Protein AF-A0AAV9DKA7-F1 (afdb_monomer)

Radius of gyration: 12.17 Å; Cα contacts (8 Å, |Δi|>4): 48; chains: 1; bounding box: 36×23×34 Å

Foldseek 3Di:
DPLCVLLVHDPPDDLVSSVVSLLVLCVVLPCVVVVPDPVSVVSNVSSVVSNVVPDDPPPDPPVVSVVSPPPDD

Mean predicted aligned error: 7.75 Å

Solvent-accessible surface area (backbone atoms only — not comparable to full-atom values): 4555 Å² total; per-residue (Å²): 134,62,41,38,67,65,43,73,44,58,94,83,55,48,72,68,54,51,52,52,36,42,54,54,48,48,68,73,34,32,48,92,84,36,80,90,38,76,64,25,56,56,50,42,50,52,42,52,52,35,57,56,73,73,47,69,93,80,72,73,77,55,58,87,74,62,66,59,88,76,82,85,129

InterPro domains:
  IPR001623 DnaJ domain [PF00226] (2-52)
  IPR001623 DnaJ domain [PR00625] (4-22)
  IPR001623 DnaJ domain [PR00625] (22-37)
  IPR001623 DnaJ domain [PR00625] (39-59)
  IPR001623 DnaJ domain [PS50076] (2-73)
  IPR001623 DnaJ domain [SM00271] (1-70)
  IPR001623 DnaJ domain [cd06257] (2-52)
  IPR036869 Chaperone J-domain superfamily [G3DSA:1.10.287.11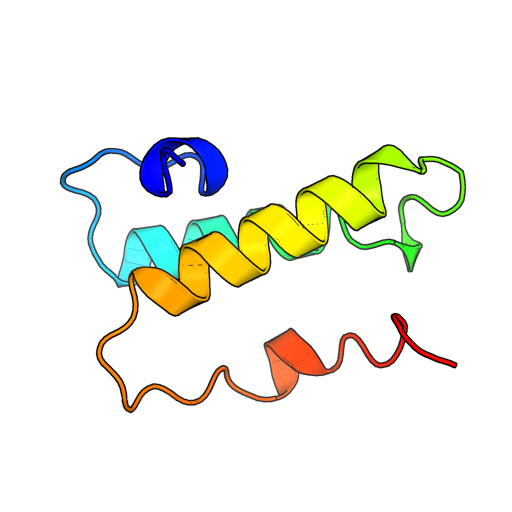0] (1-53)
  IPR036869 Chaperone J-domain superfamily [SSF46565] (1-52)

Organism: Acorus calamus (NCBI:txid4465)

Nearest PDB structures (foldseek):
  5nro-assembly1_B  TM=8.772E-01  e=1.418E-03  Escherichia coli
  2dn9-assembly1_A  TM=9.820E-01  e=6.866E-03  Homo sapiens
  7x89-assembly1_A  TM=9.148E-01  e=5.436E-03  Homo sapiens
  2ctw-assembly1_A  TM=9.181E-01  e=6.109E-03  Mus musculus
  2ctq-assembly1_A  TM=8.760E-01  e=1.232E-02  Homo sapiens

Structure (mmCIF, N/CA/C/O backbone):
data_AF-A0AAV9DKA7-F1
#
_entry.id   AF-A0AAV9DKA7-F1
#
loop_
_atom_site.group_PDB
_atom_site.id
_atom_site.type_symbol
_atom_site.label_atom_id
_atom_site.label_alt_id
_atom_site.label_comp_id
_atom_site.label_asym_id
_atom_site.label_entity_id
_atom_site.label_seq_id
_atom_site.pdbx_PDB_ins_code
_atom_site.Cartn_x
_atom_site.Cartn_y
_atom_site.Cartn_z
_atom_site.occupancy
_atom_site.B_iso_or_equiv
_atom_site.auth_seq_id
_atom_site.auth_comp_id
_atom_site.auth_asym_id
_atom_site.auth_atom_id
_atom_site.pdbx_PDB_model_num
ATOM 1 N N . MET A 1 1 ? 0.084 11.783 -1.858 1.00 61.47 1 MET A N 1
ATOM 2 C CA . MET A 1 1 ? -0.162 10.534 -2.603 1.00 61.47 1 MET A CA 1
ATOM 3 C C . MET A 1 1 ? -1.474 9.944 -2.130 1.00 61.47 1 MET A C 1
ATOM 5 O O . MET A 1 1 ? -1.906 10.283 -1.039 1.00 61.47 1 MET A O 1
ATOM 9 N N . ASP A 1 2 ? -2.124 9.137 -2.960 1.00 81.88 2 ASP A N 1
ATOM 10 C CA . ASP A 1 2 ? -3.377 8.468 -2.605 1.00 81.88 2 ASP A CA 1
ATOM 11 C C . ASP A 1 2 ? -3.059 6.993 -2.318 1.00 81.88 2 ASP A C 1
ATOM 13 O O . ASP A 1 2 ? -2.932 6.188 -3.243 1.00 81.88 2 ASP A O 1
ATOM 17 N N . TYR A 1 3 ? -2.791 6.674 -1.048 1.00 82.12 3 TYR A N 1
ATOM 18 C CA . TYR A 1 3 ? -2.268 5.370 -0.624 1.00 82.12 3 TYR A CA 1
ATOM 19 C C . TYR A 1 3 ? -3.249 4.232 -0.905 1.00 82.12 3 TYR A C 1
ATOM 21 O O . TYR A 1 3 ? -2.849 3.203 -1.448 1.00 82.12 3 TYR A O 1
ATOM 29 N N . TYR A 1 4 ? -4.541 4.462 -0.662 1.00 85.38 4 TYR A N 1
ATOM 30 C CA . TYR A 1 4 ? -5.615 3.524 -0.992 1.00 85.38 4 TYR A CA 1
ATOM 31 C C . TYR A 1 4 ? -5.621 3.195 -2.488 1.00 85.38 4 TYR A C 1
ATOM 33 O O . TYR A 1 4 ? -5.668 2.033 -2.888 1.00 85.38 4 TYR A O 1
ATOM 41 N N . LYS A 1 5 ? -5.429 4.210 -3.338 1.00 87.75 5 LYS A N 1
ATOM 42 C CA . LYS A 1 5 ? -5.333 4.021 -4.788 1.00 87.75 5 LYS A CA 1
ATOM 43 C C . LYS A 1 5 ? -4.081 3.252 -5.220 1.00 87.75 5 LYS A C 1
ATOM 45 O O . LYS A 1 5 ? -4.158 2.466 -6.163 1.00 87.75 5 LYS A O 1
ATOM 50 N N . ILE A 1 6 ? -2.939 3.470 -4.565 1.00 88.75 6 ILE A N 1
ATOM 51 C CA . ILE A 1 6 ? -1.688 2.736 -4.838 1.00 88.75 6 ILE A CA 1
ATOM 52 C C . ILE A 1 6 ? -1.834 1.264 -4.444 1.00 88.75 6 ILE A C 1
ATOM 54 O O . ILE A 1 6 ? -1.420 0.379 -5.194 1.00 88.75 6 ILE A O 1
ATOM 58 N N . LEU A 1 7 ? -2.463 1.016 -3.297 1.00 88.50 7 LEU A N 1
ATOM 59 C CA . LEU A 1 7 ? -2.735 -0.312 -2.760 1.00 88.50 7 LEU A CA 1
ATOM 60 C C . LEU A 1 7 ? -3.929 -1.000 -3.440 1.00 88.50 7 LEU A C 1
ATOM 62 O O . LEU A 1 7 ? -4.207 -2.155 -3.141 1.00 88.50 7 LEU A O 1
ATOM 66 N N . GLU A 1 8 ? -4.589 -0.336 -4.396 1.00 91.31 8 GLU A N 1
ATOM 67 C CA . GLU A 1 8 ? -5.780 -0.832 -5.097 1.00 91.31 8 GLU A CA 1
ATOM 68 C C . GLU A 1 8 ? -6.900 -1.261 -4.124 1.00 91.31 8 GLU A C 1
ATOM 70 O O . GLU A 1 8 ? -7.547 -2.291 -4.319 1.00 91.31 8 GLU A O 1
ATOM 75 N N . VAL A 1 9 ? -7.121 -0.470 -3.073 1.00 90.88 9 VAL A N 1
ATOM 76 C CA . VAL A 1 9 ? -8.161 -0.682 -2.058 1.00 90.88 9 VAL A CA 1
ATOM 77 C C . VAL A 1 9 ? -9.066 0.542 -1.926 1.00 90.88 9 VAL A C 1
ATOM 79 O O . VAL A 1 9 ? -8.688 1.653 -2.303 1.00 90.88 9 VAL A O 1
ATOM 82 N N . ASP A 1 10 ? -10.265 0.340 -1.385 1.00 90.50 10 ASP A N 1
ATOM 83 C CA . ASP A 1 10 ? -11.158 1.434 -1.009 1.00 90.50 10 ASP A CA 1
ATOM 84 C C . ASP A 1 10 ? -10.663 2.162 0.253 1.00 90.50 10 ASP A C 1
ATOM 86 O O . ASP A 1 10 ? -9.897 1.630 1.055 1.00 90.50 10 ASP A O 1
ATOM 90 N N . TYR A 1 11 ? -11.122 3.397 0.443 1.00 86.88 11 TYR A N 1
ATOM 91 C CA . TYR A 1 11 ? -10.789 4.247 1.598 1.00 86.88 11 TYR A CA 1
ATOM 92 C C . TYR A 1 11 ? -11.358 3.730 2.930 1.00 86.88 11 TYR A C 1
ATOM 94 O O . TYR A 1 11 ? -10.930 4.178 3.990 1.00 86.88 11 TYR A O 1
ATOM 102 N N . ASP A 1 12 ? -12.332 2.819 2.890 1.00 88.25 12 ASP A N 1
ATOM 103 C CA . ASP A 1 12 ? -12.883 2.115 4.054 1.00 88.25 12 ASP A CA 1
ATOM 104 C C . ASP A 1 12 ? -12.302 0.700 4.221 1.00 88.25 12 ASP A C 1
ATOM 106 O O . ASP A 1 12 ? -12.794 -0.084 5.039 1.00 88.25 12 ASP A O 1
ATOM 110 N N . ALA A 1 13 ? -11.261 0.357 3.455 1.00 87.88 13 ALA A N 1
ATOM 111 C CA . ALA A 1 13 ? -10.634 -0.949 3.524 1.00 87.88 13 ALA A CA 1
ATOM 112 C C . ALA A 1 13 ? -10.072 -1.235 4.920 1.00 87.88 13 ALA A C 1
ATOM 114 O O . ALA A 1 13 ? -9.455 -0.396 5.574 1.00 87.88 13 ALA A O 1
ATOM 115 N N . THR A 1 14 ? -10.265 -2.473 5.366 1.00 88.19 14 THR A N 1
ATOM 116 C CA . THR A 1 14 ? -9.707 -2.958 6.627 1.00 88.19 14 THR A CA 1
ATOM 117 C C . THR A 1 14 ? -8.212 -3.239 6.491 1.00 88.19 14 THR A C 1
ATOM 119 O O . THR A 1 14 ? -7.732 -3.570 5.405 1.00 88.19 14 THR A O 1
ATOM 122 N N . GLU A 1 15 ? -7.483 -3.224 7.609 1.00 84.19 15 GLU A N 1
ATOM 123 C CA . GLU A 1 15 ? -6.055 -3.584 7.653 1.00 84.19 15 GLU A CA 1
ATOM 124 C C . GLU A 1 15 ? -5.768 -4.951 6.998 1.00 84.19 15 GLU A C 1
ATOM 126 O O . GLU A 1 15 ? -4.746 -5.141 6.339 1.00 84.19 15 GLU A O 1
ATOM 131 N N . GLU A 1 16 ? -6.691 -5.913 7.126 1.00 85.25 16 GLU A N 1
ATOM 132 C CA . GLU A 1 16 ? -6.594 -7.221 6.465 1.00 85.25 16 GLU A CA 1
ATOM 133 C C . GLU A 1 16 ? -6.658 -7.102 4.934 1.00 85.25 16 GLU A C 1
ATOM 135 O O . GLU A 1 16 ? -5.863 -7.724 4.223 1.00 85.25 16 GLU A O 1
ATOM 140 N N . THR A 1 17 ? -7.564 -6.266 4.425 1.00 88.06 17 THR A N 1
ATOM 141 C CA . THR A 1 17 ? -7.736 -6.005 2.988 1.00 88.06 17 THR A CA 1
ATOM 142 C C . THR A 1 17 ? -6.517 -5.295 2.408 1.00 88.06 17 THR A C 1
ATOM 144 O O . THR A 1 17 ? -6.033 -5.666 1.334 1.00 88.06 17 THR A O 1
ATOM 147 N N . ILE A 1 18 ? -5.996 -4.313 3.145 1.00 87.19 18 ILE A N 1
ATOM 148 C CA . ILE A 1 18 ? -4.780 -3.570 2.818 1.00 87.19 18 ILE A CA 1
ATOM 149 C C . ILE A 1 18 ? -3.579 -4.518 2.753 1.00 87.19 18 ILE A C 1
ATOM 151 O O . ILE A 1 18 ? -2.903 -4.579 1.725 1.00 87.19 18 ILE A O 1
ATOM 155 N N . ARG A 1 19 ? -3.369 -5.350 3.782 1.00 84.38 19 ARG A N 1
ATOM 156 C CA . ARG A 1 19 ? -2.300 -6.361 3.802 1.00 84.38 19 ARG A CA 1
ATOM 157 C C . ARG A 1 19 ? -2.427 -7.352 2.643 1.00 84.38 19 ARG A C 1
ATOM 159 O O . ARG A 1 19 ? -1.432 -7.667 1.992 1.00 84.38 19 A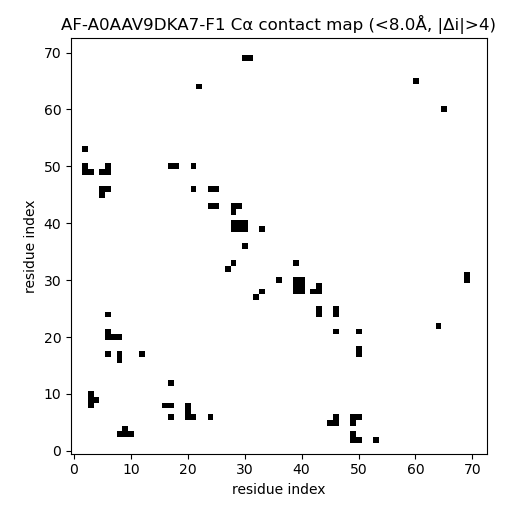RG A O 1
ATOM 166 N N . SER A 1 20 ? -3.631 -7.855 2.374 1.00 86.50 20 SER A N 1
ATOM 167 C CA . SER A 1 20 ? -3.862 -8.835 1.307 1.00 86.50 20 SER A CA 1
ATOM 168 C C . SER A 1 20 ? -3.552 -8.261 -0.080 1.00 86.50 20 SER A C 1
ATOM 170 O O . SER A 1 20 ? -2.839 -8.885 -0.874 1.00 86.50 20 SER A O 1
ATOM 172 N N . ASN A 1 21 ? -4.018 -7.040 -0.368 1.00 89.81 21 ASN A N 1
ATOM 173 C CA . ASN A 1 21 ? -3.730 -6.385 -1.642 1.00 89.81 21 ASN A CA 1
ATOM 174 C C . ASN A 1 21 ? -2.267 -5.985 -1.778 1.00 89.81 21 ASN A C 1
ATOM 176 O O . ASN A 1 21 ? -1.691 -6.186 -2.846 1.00 89.81 21 ASN A O 1
ATOM 180 N N . TYR A 1 22 ? -1.650 -5.504 -0.704 1.00 86.44 22 TYR A N 1
ATOM 181 C CA . TYR A 1 22 ? -0.223 -5.231 -0.672 1.00 86.44 22 TYR A CA 1
ATOM 182 C C . TYR A 1 22 ? 0.596 -6.474 -1.075 1.00 86.44 22 TYR A C 1
ATOM 184 O O . TYR A 1 22 ? 1.403 -6.396 -2.000 1.00 86.44 22 TYR A O 1
ATOM 192 N N . ILE A 1 23 ? 0.319 -7.650 -0.491 1.00 85.75 23 ILE A N 1
ATOM 193 C CA . ILE A 1 23 ? 0.992 -8.915 -0.852 1.00 85.75 23 ILE A CA 1
ATOM 194 C C . ILE A 1 23 ? 0.774 -9.254 -2.332 1.00 85.75 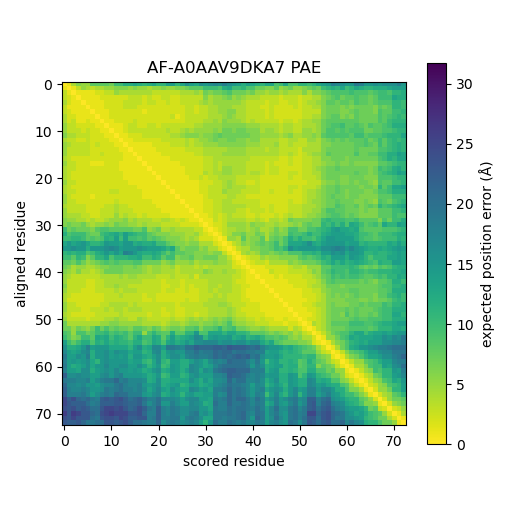23 ILE A C 1
ATOM 196 O O . ILE A 1 23 ? 1.710 -9.612 -3.053 1.00 85.75 23 ILE A O 1
ATOM 200 N N . ARG A 1 24 ? -0.465 -9.118 -2.816 1.00 87.38 24 ARG A N 1
ATOM 201 C CA . ARG A 1 24 ? -0.817 -9.375 -4.220 1.00 87.38 24 ARG A CA 1
ATOM 202 C C . ARG A 1 24 ? -0.043 -8.461 -5.174 1.00 87.38 24 ARG A C 1
ATOM 204 O O . ARG A 1 24 ? 0.430 -8.919 -6.216 1.00 87.38 24 ARG A O 1
ATOM 211 N N . LEU A 1 25 ? 0.078 -7.182 -4.833 1.00 87.25 25 LEU A N 1
ATOM 212 C CA . LEU A 1 25 ? 0.777 -6.177 -5.627 1.00 87.25 25 LEU A CA 1
ATOM 213 C C . LEU A 1 25 ? 2.293 -6.368 -5.588 1.00 87.25 25 LEU A C 1
ATOM 215 O O . LEU A 1 25 ? 2.920 -6.330 -6.646 1.00 87.25 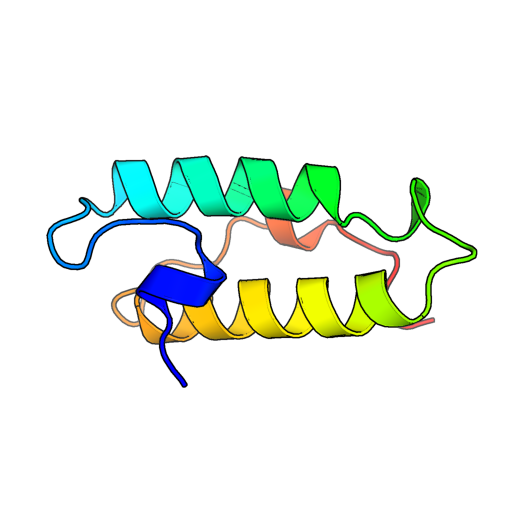25 LEU A O 1
ATOM 219 N N . ALA A 1 26 ? 2.858 -6.665 -4.419 1.00 81.94 26 ALA A N 1
ATOM 220 C CA . ALA A 1 26 ? 4.270 -6.986 -4.245 1.00 81.94 26 ALA A CA 1
ATOM 221 C C . ALA A 1 26 ? 4.689 -8.176 -5.125 1.00 81.94 26 ALA A C 1
ATOM 223 O O . ALA A 1 26 ? 5.679 -8.099 -5.847 1.00 81.94 26 ALA A O 1
ATOM 224 N N . LEU A 1 27 ? 3.883 -9.244 -5.171 1.00 82.62 27 LEU A N 1
ATOM 225 C CA . LEU A 1 27 ? 4.133 -10.401 -6.041 1.00 82.62 27 LEU A CA 1
ATOM 226 C C . LEU A 1 27 ? 3.956 -10.090 -7.538 1.00 82.62 27 LE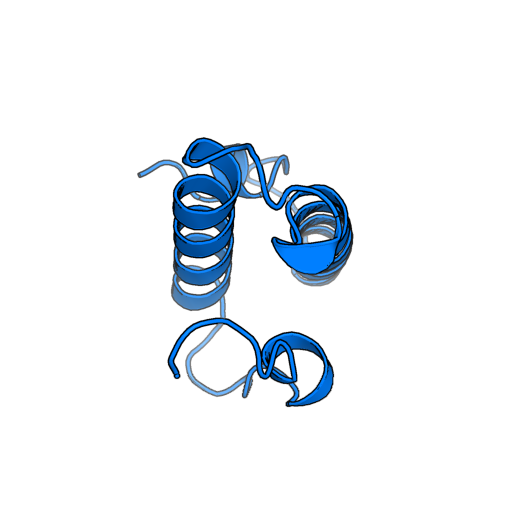U A C 1
ATOM 228 O O . LEU A 1 27 ? 4.637 -10.679 -8.380 1.00 82.62 27 LEU A O 1
ATOM 232 N N . LYS A 1 28 ? 3.030 -9.188 -7.886 1.00 83.50 28 LYS A N 1
ATOM 233 C CA . LYS A 1 28 ? 2.734 -8.780 -9.274 1.00 83.50 28 LYS A CA 1
ATOM 234 C C . LYS A 1 28 ? 3.829 -7.894 -9.871 1.00 83.50 28 LYS A C 1
ATOM 236 O O . LYS A 1 28 ? 4.101 -7.993 -11.073 1.00 83.50 28 LYS A O 1
ATOM 241 N N . TRP A 1 29 ? 4.404 -7.028 -9.043 1.00 83.50 29 TRP A N 1
ATOM 242 C CA . TRP A 1 29 ? 5.440 -6.061 -9.406 1.00 83.50 29 TRP A CA 1
ATOM 243 C C . TRP A 1 29 ? 6.840 -6.487 -8.961 1.00 83.50 29 TRP A C 1
ATOM 245 O O . TRP A 1 29 ? 7.772 -5.699 -9.067 1.00 83.50 29 TRP A O 1
ATOM 255 N N . HIS A 1 30 ? 7.003 -7.732 -8.507 1.00 76.75 30 HIS A N 1
ATOM 256 C CA . HIS A 1 30 ? 8.292 -8.248 -8.074 1.00 76.75 30 HIS A CA 1
ATOM 257 C C . HIS A 1 30 ? 9.335 -8.132 -9.205 1.00 76.75 30 HIS A C 1
ATOM 259 O O . HIS A 1 30 ? 9.100 -8.678 -10.293 1.00 76.75 30 HIS A O 1
ATOM 265 N N . PRO A 1 31 ? 10.493 -7.486 -8.966 1.00 71.56 31 PRO A N 1
ATOM 266 C CA . PRO A 1 31 ? 11.486 -7.210 -10.004 1.00 71.56 31 PRO A CA 1
ATOM 267 C C . PRO A 1 31 ? 12.042 -8.493 -10.627 1.00 71.56 31 PRO A C 1
ATOM 269 O O . PRO A 1 31 ? 12.284 -8.531 -11.827 1.00 71.56 31 PRO A O 1
ATOM 272 N N . ASP A 1 32 ? 12.123 -9.598 -9.873 1.00 73.56 32 ASP A N 1
ATOM 273 C CA . ASP A 1 32 ? 12.557 -10.890 -10.430 1.00 73.56 32 ASP A CA 1
ATOM 274 C C . ASP A 1 32 ? 11.650 -11.406 -11.565 1.00 73.56 32 ASP A C 1
ATOM 276 O O . ASP A 1 32 ? 12.130 -12.052 -12.495 1.00 73.56 32 ASP A O 1
ATOM 280 N N . LYS A 1 33 ? 10.352 -11.066 -11.545 1.00 69.00 33 LYS A N 1
ATOM 281 C CA . LYS A 1 33 ? 9.401 -11.420 -12.613 1.00 69.00 33 LYS A CA 1
ATOM 282 C C . LYS A 1 33 ? 9.281 -10.349 -13.698 1.00 69.00 33 LYS A C 1
ATOM 284 O O . LYS A 1 33 ? 8.654 -10.612 -14.723 1.00 69.00 33 LYS A O 1
ATOM 289 N N . ARG A 1 34 ? 9.842 -9.156 -13.475 1.00 71.38 34 ARG A N 1
ATOM 290 C CA . ARG A 1 34 ? 9.751 -7.983 -14.359 1.00 71.38 34 ARG A CA 1
ATOM 291 C C . ARG A 1 34 ? 11.103 -7.275 -14.494 1.00 71.38 34 ARG A C 1
ATOM 293 O O . ARG A 1 34 ? 11.192 -6.065 -14.317 1.00 71.38 34 ARG A O 1
ATOM 300 N N . LYS A 1 35 ? 12.152 -8.040 -14.813 1.00 65.88 35 LYS A N 1
ATOM 301 C CA . LYS A 1 35 ? 13.535 -7.537 -14.927 1.00 65.88 35 LYS A CA 1
ATOM 302 C C . LYS A 1 35 ? 13.719 -6.482 -16.025 1.00 65.88 35 LYS A C 1
ATOM 304 O O . LYS A 1 35 ? 14.653 -5.698 -15.943 1.00 65.88 35 LYS A O 1
ATOM 309 N N . ASP A 1 36 ? 12.821 -6.446 -17.008 1.00 68.12 36 ASP A N 1
ATOM 310 C CA . ASP A 1 36 ? 12.874 -5.534 -18.158 1.00 68.12 36 ASP A CA 1
ATOM 311 C C . ASP A 1 36 ? 11.929 -4.321 -18.033 1.00 68.12 36 ASP A C 1
ATOM 313 O O . ASP A 1 36 ? 11.773 -3.555 -18.982 1.00 68.12 36 ASP A O 1
ATOM 317 N N . GLU A 1 37 ? 11.257 -4.150 -16.890 1.00 72.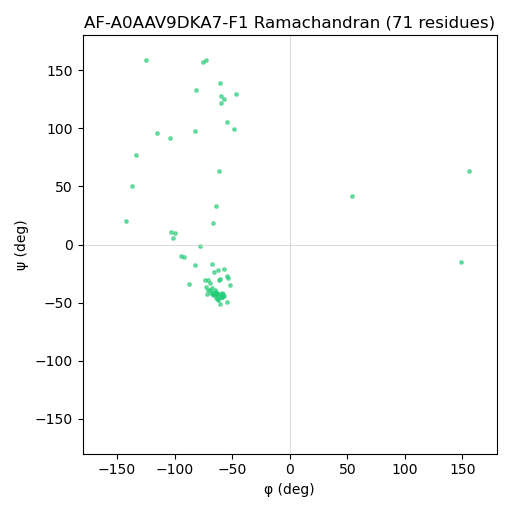69 37 GLU A N 1
ATOM 318 C CA . GLU A 1 37 ? 10.308 -3.056 -16.666 1.00 72.69 37 GLU A CA 1
ATOM 319 C C . GLU A 1 37 ? 10.828 -2.122 -15.563 1.00 72.69 37 GLU A C 1
ATOM 321 O O . GLU A 1 37 ? 10.587 -2.349 -14.379 1.00 72.69 37 GLU A O 1
ATOM 326 N N . ASP A 1 38 ? 11.497 -1.026 -15.940 1.00 72.00 38 ASP A N 1
ATOM 327 C CA . ASP A 1 38 ? 11.936 0.026 -15.001 1.00 72.00 38 ASP A CA 1
ATOM 328 C C . ASP A 1 38 ? 10.779 0.571 -14.138 1.00 72.00 38 ASP A C 1
ATOM 330 O O . ASP A 1 38 ? 10.957 0.968 -12.983 1.00 72.00 38 ASP A O 1
ATOM 334 N N . SER A 1 39 ? 9.552 0.534 -14.669 1.00 78.44 39 SER A N 1
ATOM 335 C CA . SER A 1 39 ? 8.330 0.892 -13.947 1.00 78.44 39 SER A CA 1
ATOM 336 C C . SER A 1 39 ? 7.998 -0.047 -12.787 1.00 78.44 39 SER A C 1
ATOM 338 O O . SER A 1 39 ? 7.301 0.384 -11.868 1.00 78.44 39 SER A O 1
ATOM 340 N N . ALA A 1 40 ? 8.472 -1.298 -12.794 1.00 75.94 40 ALA A N 1
ATOM 341 C CA . ALA A 1 40 ? 8.201 -2.265 -11.732 1.00 75.94 40 ALA A CA 1
ATOM 342 C C . ALA A 1 40 ? 8.886 -1.870 -10.421 1.00 75.94 40 ALA A C 1
ATOM 344 O O . ALA A 1 40 ? 8.243 -1.901 -9.374 1.00 75.94 40 ALA A O 1
ATOM 345 N N . THR A 1 41 ? 10.135 -1.402 -10.485 1.00 76.94 41 THR A N 1
ATOM 346 C CA . THR A 1 41 ? 10.878 -0.906 -9.317 1.00 76.94 41 THR A CA 1
ATOM 347 C C . THR A 1 41 ? 10.200 0.317 -8.703 1.00 76.94 41 THR A C 1
ATOM 349 O O . THR A 1 41 ? 9.963 0.342 -7.496 1.00 76.94 41 THR A O 1
ATOM 352 N N . SER A 1 42 ? 9.811 1.298 -9.528 1.00 82.56 42 SER A N 1
ATOM 353 C CA . SER A 1 42 ? 9.103 2.497 -9.050 1.00 82.56 42 SER A CA 1
ATOM 354 C C . SER A 1 42 ? 7.742 2.145 -8.441 1.00 82.56 42 SER A C 1
ATOM 356 O O . SER A 1 42 ? 7.423 2.606 -7.351 1.00 82.56 42 SER A O 1
ATOM 358 N N . ARG A 1 43 ? 6.962 1.269 -9.095 1.00 83.44 43 ARG A N 1
ATOM 359 C CA . ARG A 1 43 ? 5.683 0.770 -8.560 1.00 83.44 43 ARG A CA 1
ATOM 360 C C . ARG A 1 43 ? 5.872 0.072 -7.219 1.00 83.44 43 ARG A C 1
ATOM 362 O O . ARG A 1 43 ? 5.082 0.291 -6.309 1.00 83.44 43 ARG A O 1
ATOM 369 N N . PHE A 1 44 ? 6.886 -0.780 -7.105 1.00 82.38 44 PHE A N 1
ATOM 370 C CA . PHE A 1 44 ? 7.159 -1.531 -5.886 1.00 82.38 44 PHE A CA 1
ATOM 371 C C . PHE A 1 44 ? 7.542 -0.609 -4.719 1.00 82.38 44 PHE A C 1
ATOM 373 O O . PHE A 1 44 ? 7.067 -0.808 -3.601 1.00 82.38 44 PHE A O 1
ATOM 380 N N . GLN A 1 45 ? 8.329 0.438 -4.985 1.00 81.62 45 GLN A N 1
ATOM 381 C CA . GLN A 1 45 ? 8.637 1.476 -3.999 1.00 81.62 45 GLN A CA 1
ATOM 382 C C . GLN A 1 45 ? 7.381 2.227 -3.540 1.00 81.62 45 GLN A C 1
ATOM 384 O O . GLN A 1 45 ? 7.157 2.319 -2.334 1.00 81.62 45 GLN A O 1
ATOM 389 N N . ASP A 1 46 ? 6.526 2.667 -4.468 1.00 85.94 46 ASP A N 1
A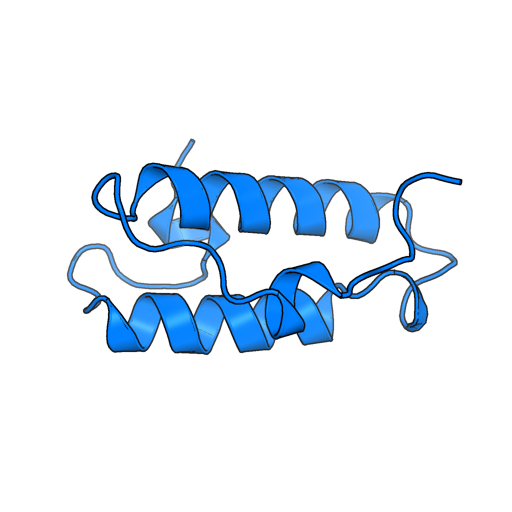TOM 390 C CA . ASP A 1 46 ? 5.272 3.355 -4.131 1.00 85.94 46 ASP A CA 1
ATOM 391 C C . ASP A 1 46 ? 4.354 2.477 -3.261 1.00 85.94 46 ASP A C 1
ATOM 393 O O . ASP A 1 46 ? 3.764 2.950 -2.292 1.00 85.94 46 ASP A O 1
ATOM 397 N N . ILE A 1 47 ? 4.245 1.181 -3.584 1.00 85.25 47 ILE A N 1
ATOM 398 C CA . ILE A 1 47 ? 3.438 0.205 -2.830 1.00 85.25 47 ILE A CA 1
ATOM 399 C C . ILE A 1 47 ? 3.975 0.025 -1.402 1.00 85.25 47 ILE A C 1
ATOM 401 O O . ILE A 1 47 ? 3.191 -0.037 -0.453 1.00 85.25 47 ILE A O 1
ATOM 405 N N . ASN A 1 48 ? 5.299 -0.037 -1.236 1.00 80.88 48 ASN A N 1
ATOM 406 C CA . ASN A 1 48 ? 5.936 -0.135 0.078 1.00 80.88 48 ASN A CA 1
ATOM 407 C C . ASN A 1 48 ? 5.739 1.126 0.916 1.00 80.88 48 ASN A C 1
ATOM 409 O O . ASN A 1 48 ? 5.441 1.025 2.105 1.00 80.88 48 ASN A O 1
ATOM 413 N N . GLU A 1 49 ? 5.890 2.301 0.308 1.00 83.75 49 GLU A N 1
ATOM 414 C CA . GLU A 1 49 ? 5.676 3.570 1.000 1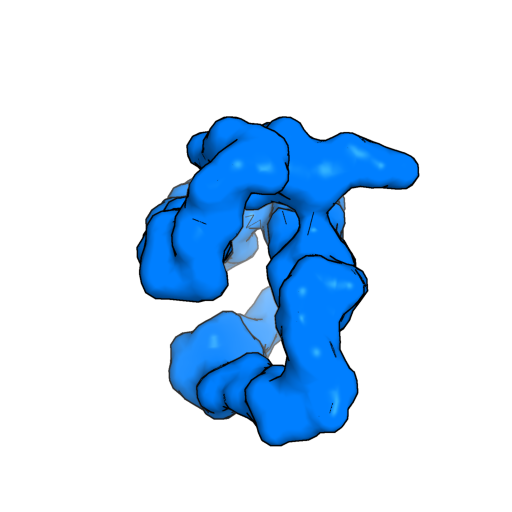.00 83.75 49 GLU A CA 1
ATOM 415 C C . GLU A 1 49 ? 4.212 3.719 1.430 1.00 83.75 49 GLU A C 1
ATOM 417 O O . GLU A 1 49 ? 3.945 4.063 2.580 1.00 83.75 49 GLU A O 1
ATOM 422 N N . ALA A 1 50 ? 3.271 3.352 0.555 1.00 85.19 50 ALA A N 1
ATOM 423 C CA . ALA A 1 50 ? 1.846 3.399 0.855 1.00 85.19 50 ALA A CA 1
ATOM 424 C C . ALA A 1 50 ? 1.438 2.486 2.013 1.00 85.19 50 ALA A C 1
ATOM 426 O O . ALA A 1 50 ? 0.666 2.892 2.876 1.00 85.19 50 ALA A O 1
ATOM 427 N N . TYR A 1 51 ? 1.974 1.267 2.059 1.00 81.75 51 TYR A N 1
ATOM 428 C CA . TYR A 1 51 ? 1.687 0.339 3.151 1.00 81.75 51 TYR A CA 1
ATOM 429 C C . TYR A 1 51 ? 2.350 0.762 4.470 1.00 81.75 51 TYR A C 1
ATOM 431 O O . TYR A 1 51 ? 1.810 0.505 5.540 1.00 81.75 51 TYR A O 1
ATOM 439 N N . LYS A 1 52 ? 3.507 1.433 4.413 1.00 79.50 52 LYS A N 1
ATOM 440 C CA . LYS A 1 52 ? 4.210 1.921 5.605 1.00 79.50 52 LYS A CA 1
ATOM 441 C C . LYS A 1 52 ? 3.493 3.091 6.283 1.00 79.50 52 LYS A C 1
ATOM 443 O O . LYS A 1 52 ? 3.504 3.144 7.508 1.00 79.50 52 LYS A O 1
ATOM 448 N N . ASP A 1 53 ? 2.924 4.014 5.510 1.00 77.25 53 ASP A N 1
ATOM 449 C CA . ASP A 1 53 ? 2.260 5.212 6.051 1.00 77.25 53 ASP A CA 1
ATOM 450 C C . ASP A 1 53 ? 0.897 4.888 6.695 1.00 77.25 53 ASP A C 1
ATOM 452 O O . ASP A 1 53 ? 0.509 5.518 7.675 1.00 77.25 53 ASP A O 1
ATOM 456 N N . ASP A 1 54 ? 0.204 3.860 6.189 1.00 71.00 54 ASP A N 1
ATOM 457 C CA . ASP A 1 54 ? -1.113 3.426 6.685 1.00 71.00 54 ASP A CA 1
ATOM 458 C C . ASP A 1 54 ? -1.028 2.520 7.937 1.00 71.0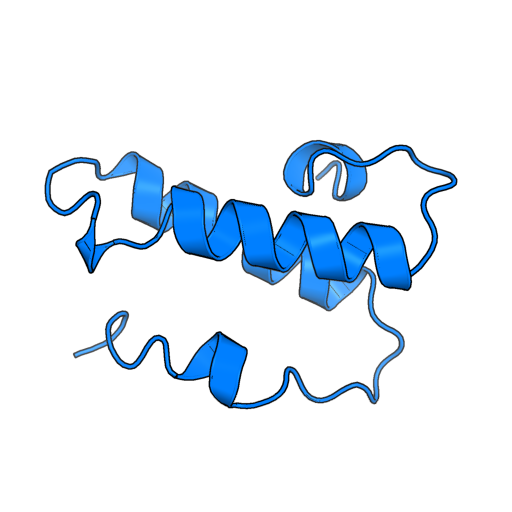0 54 ASP A C 1
ATOM 460 O O . ASP A 1 54 ? -1.996 2.384 8.686 1.00 71.00 54 ASP A O 1
ATOM 464 N N . LEU A 1 55 ? 0.140 1.929 8.229 1.00 66.44 55 LEU A N 1
ATOM 465 C CA . LEU A 1 55 ? 0.317 1.068 9.402 1.00 66.44 55 LEU A CA 1
ATOM 466 C C . LEU A 1 55 ? 0.558 1.877 10.692 1.00 66.44 55 LEU A C 1
ATOM 468 O O . LEU A 1 55 ? 1.458 2.722 10.737 1.00 66.44 55 LEU A O 1
ATOM 472 N N . PRO A 1 56 ? -0.142 1.566 11.804 1.00 58.06 56 PRO A N 1
ATOM 473 C CA . PRO A 1 56 ? 0.183 2.142 13.101 1.00 58.06 56 PRO A CA 1
ATOM 474 C C . PRO A 1 56 ? 1.622 1.766 13.471 1.00 58.06 56 PRO A C 1
ATOM 476 O O . PRO A 1 56 ? 2.012 0.596 13.426 1.00 58.06 56 PRO A O 1
ATOM 479 N N . THR A 1 57 ? 2.419 2.779 13.820 1.00 50.56 57 THR A N 1
ATOM 480 C CA . THR A 1 57 ? 3.843 2.669 14.168 1.00 50.56 57 THR A CA 1
ATOM 481 C C . THR A 1 57 ? 4.069 1.543 15.185 1.00 50.56 57 THR A C 1
ATOM 483 O O . THR A 1 57 ? 3.815 1.726 16.375 1.00 50.56 57 THR A O 1
ATOM 486 N N . GLY A 1 58 ? 4.500 0.364 14.730 1.00 52.81 58 GLY A N 1
ATOM 487 C CA . GLY A 1 58 ? 4.661 -0.812 15.595 1.00 52.81 58 GLY A CA 1
ATOM 488 C C . GLY A 1 58 ? 4.418 -2.162 14.922 1.00 52.81 58 GLY A C 1
ATOM 489 O O . GLY A 1 58 ? 4.844 -3.180 15.460 1.00 52.81 58 GLY A O 1
ATOM 490 N N . VAL A 1 59 ? 3.792 -2.197 13.742 1.00 51.09 59 VAL A N 1
ATOM 491 C CA . VAL A 1 59 ? 3.783 -3.407 12.908 1.00 51.09 59 VAL A CA 1
ATOM 492 C C . VAL A 1 59 ? 5.092 -3.446 12.126 1.00 51.09 59 VAL A C 1
ATOM 494 O O . VAL A 1 59 ? 5.237 -2.778 11.105 1.00 51.09 59 VAL A O 1
ATOM 497 N N . GLU A 1 60 ? 6.072 -4.205 12.618 1.00 52.97 60 GLU A N 1
ATOM 498 C CA . GLU A 1 60 ? 7.236 -4.542 11.802 1.00 52.97 60 GLU A CA 1
ATOM 499 C C . GLU A 1 60 ? 6.735 -5.295 10.570 1.00 52.97 60 GLU A C 1
ATOM 501 O O . GLU A 1 60 ? 6.041 -6.312 10.678 1.00 52.97 60 GLU A O 1
ATOM 506 N N . LEU A 1 61 ? 7.041 -4.758 9.389 1.00 55.31 61 LEU A N 1
ATOM 507 C CA . LEU A 1 61 ? 6.843 -5.459 8.132 1.00 55.31 61 LEU A CA 1
ATOM 508 C C . LEU A 1 61 ? 7.578 -6.790 8.260 1.00 55.31 61 LEU A C 1
ATOM 510 O O . LEU A 1 61 ? 8.805 -6.825 8.299 1.00 55.31 61 LEU A O 1
ATOM 514 N N . SER A 1 62 ? 6.810 -7.868 8.429 1.00 49.69 62 SER A N 1
ATOM 515 C CA . SER A 1 62 ? 7.342 -9.208 8.639 1.00 49.69 62 SER A CA 1
ATOM 516 C C . SER A 1 62 ? 8.440 -9.472 7.611 1.00 49.69 62 SER A C 1
ATOM 518 O O . SER A 1 62 ? 8.171 -9.259 6.423 1.00 49.69 62 SER A O 1
ATOM 520 N N . PRO A 1 63 ? 9.633 -9.937 8.026 1.00 50.25 63 PRO A N 1
ATOM 521 C CA . PRO A 1 63 ? 10.783 -10.052 7.141 1.00 50.25 63 PRO A CA 1
ATOM 522 C C . PRO A 1 63 ? 10.469 -10.863 5.888 1.00 50.25 63 PRO A C 1
ATOM 524 O O . PRO A 1 63 ? 10.936 -10.486 4.845 1.00 50.25 63 PRO A O 1
ATOM 527 N N . PHE A 1 64 ? 9.523 -11.806 5.894 1.00 47.16 64 PHE A N 1
ATOM 528 C CA . PHE A 1 64 ? 9.069 -12.522 4.687 1.00 47.16 64 PHE A CA 1
ATOM 529 C C . PHE A 1 64 ? 8.522 -11.661 3.532 1.00 47.16 64 PHE A C 1
ATOM 531 O O . PHE A 1 64 ? 8.445 -12.131 2.401 1.00 47.16 64 PHE A O 1
ATOM 538 N N . ILE A 1 65 ? 8.100 -10.431 3.810 1.00 52.56 65 ILE A N 1
ATOM 539 C CA . ILE A 1 65 ? 7.687 -9.454 2.800 1.00 52.56 65 ILE A CA 1
ATOM 540 C C . ILE A 1 65 ? 8.893 -8.643 2.294 1.00 52.56 65 ILE A C 1
ATOM 542 O O . ILE A 1 65 ? 8.915 -8.256 1.129 1.00 52.56 65 ILE A O 1
ATOM 546 N N . ILE A 1 66 ? 9.866 -8.384 3.178 1.00 49.62 66 ILE A N 1
ATOM 547 C CA . ILE A 1 66 ? 11.094 -7.604 2.937 1.00 49.62 66 ILE A CA 1
ATOM 548 C C . ILE A 1 66 ? 12.293 -8.496 2.542 1.00 49.62 66 ILE A C 1
ATOM 550 O O . ILE A 1 66 ? 13.262 -7.999 1.988 1.00 49.62 66 ILE A O 1
ATOM 554 N N . ASP A 1 67 ? 12.174 -9.820 2.649 1.00 45.75 67 ASP A N 1
ATOM 555 C CA . ASP A 1 67 ? 13.026 -10.867 2.058 1.00 45.75 67 ASP A CA 1
ATOM 556 C C . ASP A 1 67 ? 12.894 -10.881 0.516 1.00 45.75 67 ASP A C 1
ATOM 558 O O . ASP A 1 67 ? 13.283 -11.822 -0.172 1.00 45.75 67 ASP A O 1
ATOM 562 N N . VAL A 1 68 ? 12.388 -9.786 -0.059 1.00 47.22 68 VAL A N 1
ATOM 563 C CA . VAL A 1 68 ? 12.898 -9.201 -1.301 1.00 47.22 68 VAL A CA 1
ATOM 564 C C . VAL A 1 68 ? 14.356 -8.756 -1.124 1.00 47.22 68 VAL A C 1
ATOM 566 O O . VAL A 1 68 ? 14.684 -7.582 -1.285 1.00 47.22 68 VAL A O 1
ATOM 569 N N . ASP A 1 69 ? 15.245 -9.711 -0.860 1.00 45.66 69 ASP A N 1
ATOM 570 C CA . ASP A 1 69 ? 16.712 -9.583 -0.808 1.00 45.66 69 ASP A CA 1
ATOM 571 C C . ASP A 1 69 ? 17.320 -9.194 -2.185 1.00 45.66 69 ASP A C 1
ATOM 573 O O . ASP A 1 69 ? 18.376 -9.656 -2.599 1.00 45.66 69 ASP A O 1
ATOM 577 N N . MET A 1 70 ? 16.599 -8.409 -2.993 1.00 46.41 70 MET A N 1
ATOM 578 C CA . MET A 1 70 ? 16.902 -8.146 -4.397 1.00 46.41 70 MET A CA 1
ATOM 579 C C . MET A 1 70 ? 16.615 -6.709 -4.843 1.00 46.41 70 MET A C 1
ATOM 581 O O . MET A 1 70 ? 16.482 -6.445 -6.036 1.00 46.41 70 MET A O 1
ATOM 585 N N . VAL A 1 71 ? 16.527 -5.753 -3.920 1.00 51.06 71 VAL A N 1
ATOM 586 C CA . VAL A 1 71 ? 16.688 -4.341 -4.288 1.00 51.06 71 VAL A CA 1
ATOM 587 C C . VAL A 1 71 ? 17.630 -3.691 -3.288 1.00 51.06 71 VAL A C 1
ATOM 589 O O . VAL A 1 71 ? 17.172 -3.017 -2.371 1.00 51.06 71 VAL A O 1
ATOM 592 N N . MET A 1 72 ? 18.928 -3.965 -3.454 1.00 46.22 72 MET A N 1
ATOM 593 C CA . MET A 1 72 ? 20.086 -3.079 -3.212 1.00 46.22 72 MET A CA 1
ATOM 594 C C . MET A 1 72 ? 21.367 -3.893 -2.928 1.00 46.22 72 MET A C 1
ATOM 596 O O . MET A 1 72 ? 21.958 -3.759 -1.859 1.00 46.22 72 MET A O 1
ATOM 600 N N . ASP A 1 73 ? 21.820 -4.682 -3.906 1.00 42.62 73 ASP A N 1
ATOM 601 C CA . ASP A 1 73 ? 23.261 -4.856 -4.166 1.00 42.62 73 ASP A CA 1
ATOM 602 C C . ASP A 1 73 ? 23.533 -4.493 -5.632 1.00 42.62 73 ASP A C 1
ATOM 604 O O . ASP A 1 73 ? 22.750 -4.959 -6.497 1.00 42.62 73 ASP A O 1
#

pLDDT: mean 73.67, std 15.15, range [42.62, 91.31]

Sequence (73 aa):
MDYYKILEVDYDATEETIRSNYIRLALKWHPDKRKDEDSATSRFQDINEAYKDDLPTGVELSPFIIDVDMVMD

Secondary structure (DSSP, 8-state):
--HHHHTT--TT--HHHHHHHHHHHHHHS-GGG-TT-HHHHHHHHHHHHHHHHHS-TT----HHHH--TTS--